Protein AF-A0A813LBB4-F1 (afdb_monomer_lite)

pLDDT: mean 72.66, std 14.61, range [36.47, 88.31]

Secondary structure (DSSP, 8-state):
----PPP--S------HHHHHHHHT--SSHHHHHHHH-TTSTTGGGHHHHHTT-SSHHHHHHHH-EE-TTSSEE---HHHHHHTT---HHHHHHHHHHHHHHHHHHHHHHS--

Organism: Polarella glacialis (NCBI:txid89957)

Sequence (113 aa):
ALASLPPSEGGAARGCQETQAALLSLPSSIEEWLREMDGHGFLAPYHAAIAGNFDSPAQVLDVYLRPGEDGQPSFLDPAFLDEMQVKKLGHRRLFEKWLADRLREAKLKTGAG

Foldseek 3Di:
DPPPQDPPDDDDDPADPLLVLLLVPFDQAPVVNQCLLPVPCPCVVLRCQDVVPDGGVSVVCVRQFDQDPVSRTANPRVCSCVSSVVPDPVSNVSVRVVSVVSSVVSVVVVPPD

Structure (mmCIF, N/CA/C/O backbone):
data_AF-A0A813LBB4-F1
#
_entry.id   AF-A0A813LBB4-F1
#
loop_
_atom_site.group_PDB
_atom_site.id
_atom_site.type_symbol
_atom_site.label_atom_id
_atom_site.label_alt_id
_atom_site.label_comp_id
_atom_site.label_asym_id
_atom_site.label_entity_id
_atom_site.label_seq_id
_atom_site.pdbx_PDB_ins_code
_atom_site.Cartn_x
_atom_site.Cartn_y
_atom_site.Cartn_z
_atom_site.occupancy
_atom_site.B_iso_or_equiv
_atom_site.auth_seq_id
_atom_site.auth_comp_id
_atom_site.auth_asym_id
_atom_site.auth_atom_id
_atom_site.pdbx_PDB_model_num
ATOM 1 N N . ALA A 1 1 ? 10.849 -18.320 -1.263 1.00 36.47 1 ALA A N 1
ATOM 2 C CA . ALA A 1 1 ? 11.220 -18.234 0.159 1.00 36.47 1 ALA A CA 1
ATOM 3 C C . ALA A 1 1 ? 9.945 -17.907 0.906 1.00 36.47 1 ALA A C 1
ATOM 5 O O . ALA A 1 1 ? 9.252 -16.995 0.480 1.00 36.47 1 ALA A O 1
ATOM 6 N N . LEU A 1 2 ? 9.592 -18.733 1.890 1.00 37.66 2 LEU A N 1
ATOM 7 C CA . LEU A 1 2 ? 8.433 -18.536 2.757 1.00 37.66 2 LEU A CA 1
ATOM 8 C C . LEU A 1 2 ? 8.543 -17.148 3.390 1.00 37.66 2 LEU A C 1
ATOM 10 O O . LEU A 1 2 ? 9.519 -16.899 4.096 1.00 37.66 2 LEU A O 1
ATOM 14 N N . ALA A 1 3 ? 7.605 -16.250 3.097 1.00 46.03 3 ALA A N 1
ATOM 15 C CA . ALA A 1 3 ? 7.512 -14.995 3.821 1.00 46.03 3 ALA A CA 1
ATOM 16 C C . ALA A 1 3 ? 7.198 -15.345 5.277 1.00 46.03 3 ALA A C 1
ATOM 18 O O . ALA A 1 3 ? 6.122 -15.856 5.596 1.00 46.03 3 ALA A O 1
ATOM 19 N N . SER A 1 4 ? 8.187 -15.153 6.145 1.00 44.06 4 SER A N 1
ATOM 20 C CA . SER A 1 4 ? 7.988 -15.135 7.586 1.00 44.06 4 SER A CA 1
ATOM 21 C C . SER A 1 4 ? 7.090 -13.946 7.899 1.00 44.06 4 SER A C 1
ATOM 23 O O . SER A 1 4 ? 7.578 -12.850 8.157 1.00 44.06 4 SER A O 1
ATOM 25 N N . LEU A 1 5 ? 5.776 -14.169 7.845 1.00 49.75 5 LEU A N 1
ATOM 26 C CA . LEU A 1 5 ? 4.796 -13.268 8.432 1.00 49.75 5 LEU A CA 1
ATOM 27 C C . LEU A 1 5 ? 5.259 -12.964 9.866 1.00 49.75 5 LEU A C 1
ATOM 29 O O . LEU A 1 5 ? 5.541 -13.909 10.616 1.00 49.75 5 LEU A O 1
ATOM 33 N N . PRO A 1 6 ? 5.394 -11.687 10.260 1.00 46.28 6 PRO A N 1
ATOM 34 C CA . PRO A 1 6 ? 5.743 -11.367 11.632 1.00 46.28 6 PRO A CA 1
ATOM 35 C C . PRO A 1 6 ? 4.676 -11.963 12.563 1.00 46.28 6 PRO A C 1
ATOM 37 O O . PRO A 1 6 ? 3.486 -11.911 12.232 1.00 46.28 6 PRO A O 1
ATOM 40 N N . PRO A 1 7 ? 5.063 -12.536 13.719 1.00 38.38 7 PRO A N 1
ATOM 41 C CA . PRO A 1 7 ? 4.095 -12.964 14.713 1.00 38.38 7 PRO A CA 1
ATOM 42 C C . PRO A 1 7 ? 3.267 -11.741 15.108 1.00 38.38 7 PRO A C 1
ATOM 44 O O . PRO A 1 7 ? 3.802 -10.724 15.549 1.00 38.38 7 PRO A O 1
ATOM 47 N N . SER A 1 8 ? 1.960 -11.828 14.866 1.00 45.34 8 SER A N 1
ATOM 48 C CA . SER A 1 8 ? 0.961 -10.815 15.189 1.00 45.34 8 SER A CA 1
ATOM 49 C C . SER A 1 8 ? 0.821 -10.667 16.706 1.00 45.34 8 SER A C 1
ATOM 51 O O . SER A 1 8 ? -0.176 -11.065 17.296 1.00 45.34 8 SER A O 1
ATOM 53 N N . GLU A 1 9 ? 1.828 -10.108 17.366 1.00 49.72 9 GLU A N 1
ATOM 54 C CA . GLU A 1 9 ? 1.766 -9.743 18.776 1.00 49.72 9 GLU A CA 1
ATOM 55 C C . GLU A 1 9 ? 1.636 -8.227 18.870 1.00 49.72 9 GLU A C 1
ATOM 57 O O . GLU A 1 9 ? 2.624 -7.496 18.877 1.00 49.72 9 GLU A O 1
ATOM 62 N N . GLY A 1 10 ? 0.396 -7.729 18.887 1.00 42.16 10 GLY A N 1
ATOM 63 C CA . GLY A 1 10 ? 0.192 -6.292 19.055 1.00 42.16 10 GLY A CA 1
ATOM 64 C C . GLY A 1 10 ? -1.201 -5.749 18.787 1.00 42.16 10 GLY A C 1
ATOM 65 O O . GLY A 1 10 ? -1.344 -4.830 17.994 1.00 42.16 10 GLY A O 1
ATOM 66 N N . GLY A 1 11 ? -2.202 -6.257 19.508 1.00 39.03 11 GLY A N 1
ATOM 67 C CA . GLY A 1 11 ? -3.287 -5.402 19.998 1.00 39.03 11 GLY A CA 1
ATOM 68 C C . GLY A 1 11 ? -4.397 -5.047 19.012 1.00 39.03 11 GLY A C 1
ATOM 69 O O . GLY A 1 11 ? -4.397 -3.982 18.409 1.00 39.03 11 GLY A O 1
ATOM 70 N N . ALA A 1 12 ? -5.410 -5.913 18.976 1.00 42.88 12 ALA A N 1
ATOM 71 C CA . ALA A 1 12 ? -6.829 -5.569 19.085 1.00 42.88 12 ALA A CA 1
ATOM 72 C C . ALA A 1 12 ? -7.199 -4.081 18.902 1.00 42.88 12 ALA A C 1
ATOM 74 O O . ALA A 1 12 ? -7.634 -3.418 19.841 1.00 42.88 12 ALA A O 1
ATOM 75 N N . ALA A 1 13 ? -7.135 -3.570 17.679 1.00 44.66 13 ALA A N 1
ATOM 76 C CA . ALA A 1 13 ? -7.929 -2.416 17.310 1.00 44.66 13 ALA A CA 1
ATOM 77 C C . ALA A 1 13 ? -9.186 -2.960 16.638 1.00 44.66 13 ALA A C 1
ATOM 79 O O . ALA A 1 13 ? -9.222 -3.190 15.433 1.00 44.66 13 ALA A O 1
ATOM 80 N N . ARG A 1 14 ? -10.243 -3.149 17.436 1.00 46.62 14 ARG A N 1
ATOM 81 C CA . ARG A 1 14 ? -11.640 -3.096 16.971 1.00 46.62 14 ARG A CA 1
ATOM 82 C C . ARG A 1 14 ? -11.897 -1.679 16.435 1.00 46.62 14 ARG A C 1
ATOM 84 O O . ARG A 1 14 ? -12.628 -0.902 17.044 1.00 46.62 14 ARG A O 1
ATOM 91 N N . GLY A 1 15 ? -11.169 -1.312 15.383 1.00 46.12 15 GLY A N 1
ATOM 92 C CA . GLY A 1 15 ? -11.103 0.020 14.821 1.00 46.12 15 GLY A CA 1
ATOM 93 C C . GLY A 1 15 ? -12.470 0.406 14.291 1.00 46.12 15 GLY A C 1
ATOM 94 O O . GLY A 1 15 ? -13.130 -0.392 13.632 1.00 46.12 15 GLY A O 1
ATOM 95 N N . CYS A 1 16 ? -12.876 1.613 14.664 1.00 53.75 16 CYS A N 1
ATOM 96 C CA . CYS A 1 16 ? -14.013 2.407 14.220 1.00 53.75 16 CYS A CA 1
ATOM 97 C C . CYS A 1 16 ? -14.719 1.870 12.961 1.00 53.75 16 CYS A C 1
ATOM 99 O O . CYS A 1 16 ? -14.082 1.626 11.941 1.00 53.75 16 CYS A O 1
ATOM 101 N N . GLN A 1 17 ? -16.049 1.750 13.025 1.00 54.16 17 GLN A N 1
ATOM 102 C CA . GLN A 1 17 ? -16.948 1.261 11.961 1.00 54.16 17 GLN A CA 1
ATOM 103 C C . GLN A 1 17 ? -16.622 1.798 10.546 1.00 54.16 17 GLN A C 1
ATOM 105 O O . GLN A 1 17 ? -16.844 1.108 9.554 1.00 54.16 17 GLN A O 1
ATOM 110 N N . GLU A 1 18 ? -16.031 2.990 10.448 1.00 60.28 18 GLU A N 1
ATOM 111 C CA . GLU A 1 18 ? -15.540 3.615 9.213 1.00 60.28 18 GLU A CA 1
ATOM 112 C C . GLU A 1 18 ? -14.450 2.815 8.485 1.00 60.28 18 GLU A C 1
ATOM 114 O O . GLU A 1 18 ? -14.493 2.697 7.260 1.00 60.28 18 GLU A O 1
ATOM 119 N N . THR A 1 19 ? -13.499 2.226 9.216 1.00 62.88 19 THR A N 1
ATOM 120 C CA . THR A 1 19 ? -12.459 1.378 8.624 1.00 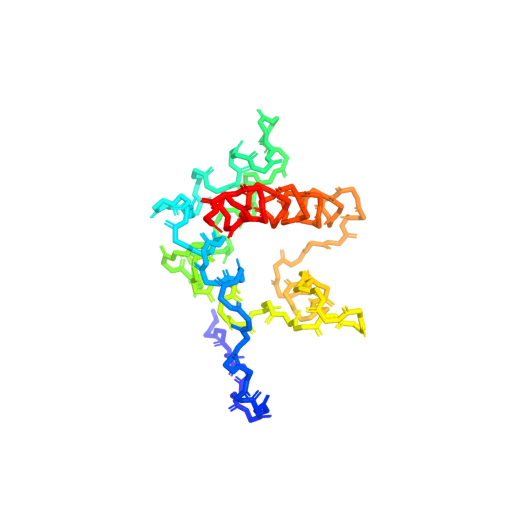62.88 19 THR A CA 1
ATOM 121 C C . THR A 1 19 ? -13.100 0.142 8.010 1.00 62.88 19 THR A C 1
ATOM 123 O O . THR A 1 19 ? -12.816 -0.203 6.870 1.00 62.88 19 THR A O 1
ATOM 126 N N . GLN A 1 20 ? -14.038 -0.480 8.725 1.00 65.50 20 GLN A N 1
ATOM 127 C CA . GLN A 1 20 ? -14.730 -1.674 8.251 1.00 65.50 20 GLN A C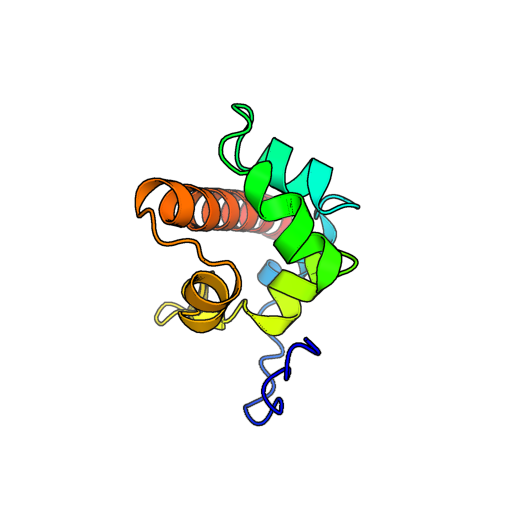A 1
ATOM 128 C C . GLN A 1 20 ? -15.586 -1.382 7.010 1.00 65.50 20 GLN A C 1
ATOM 130 O O . GLN A 1 20 ? -15.566 -2.164 6.066 1.00 65.50 20 GLN A O 1
ATOM 135 N N . ALA A 1 21 ? -16.256 -0.227 6.946 1.00 67.94 21 ALA A N 1
ATOM 136 C CA . ALA A 1 21 ? -16.986 0.207 5.753 1.00 67.94 21 ALA A CA 1
ATOM 137 C C . ALA A 1 21 ? -16.070 0.406 4.530 1.00 67.94 21 ALA A C 1
ATOM 139 O O . ALA A 1 21 ? -16.442 0.026 3.419 1.00 67.94 21 ALA A O 1
ATOM 140 N N . ALA A 1 22 ? -14.863 0.946 4.726 1.00 69.56 22 ALA A N 1
ATOM 141 C CA . ALA A 1 22 ? -13.869 1.047 3.659 1.00 69.56 22 ALA A CA 1
ATOM 142 C C . ALA A 1 22 ? -13.366 -0.339 3.205 1.00 69.56 22 ALA A C 1
ATOM 144 O O . ALA A 1 22 ? -13.215 -0.559 2.005 1.00 69.56 22 ALA A O 1
ATOM 145 N N . LEU A 1 23 ? -13.183 -1.289 4.135 1.00 70.88 23 LEU A N 1
ATOM 146 C CA . LEU A 1 23 ? -12.799 -2.675 3.822 1.00 70.88 23 LEU A CA 1
ATOM 147 C C . LEU A 1 23 ? -13.890 -3.449 3.060 1.00 70.88 23 LEU A C 1
ATOM 149 O O . LEU A 1 23 ? -13.584 -4.336 2.270 1.00 70.88 23 LEU A O 1
ATOM 153 N N . LEU A 1 24 ? -15.164 -3.116 3.272 1.00 71.56 24 LEU A N 1
ATOM 154 C CA . LEU A 1 24 ? -16.289 -3.773 2.597 1.00 71.56 24 LEU A CA 1
ATOM 155 C C . LEU A 1 24 ? -16.441 -3.356 1.127 1.00 71.56 24 LEU A C 1
ATOM 157 O O . LEU A 1 24 ? -17.052 -4.085 0.352 1.00 71.56 24 LEU A O 1
ATOM 161 N N . SER A 1 25 ? -15.897 -2.200 0.738 1.00 77.50 25 SER A N 1
ATOM 162 C CA . SER A 1 25 ? -15.941 -1.693 -0.642 1.00 77.50 25 SER A CA 1
ATOM 163 C C . SER A 1 25 ? -14.654 -1.985 -1.419 1.00 77.50 25 SER A C 1
ATOM 165 O O . SER A 1 25 ? -14.382 -1.325 -2.426 1.00 77.50 25 SER A O 1
ATOM 167 N N . LEU A 1 26 ? -13.841 -2.924 -0.937 1.00 82.19 26 LEU A N 1
ATOM 168 C CA . LEU A 1 26 ? -12.605 -3.291 -1.604 1.00 82.19 26 LEU A CA 1
ATOM 169 C C . LEU A 1 26 ? -12.871 -4.101 -2.871 1.00 82.19 26 LEU A C 1
ATOM 171 O O . LEU A 1 26 ? -13.811 -4.897 -2.912 1.00 82.19 26 LEU A O 1
ATOM 175 N N . PRO A 1 27 ? -12.005 -3.949 -3.879 1.00 84.75 27 PRO A N 1
ATOM 176 C CA . PRO A 1 27 ? -12.022 -4.822 -5.037 1.00 84.75 27 PRO A CA 1
ATOM 177 C C . PRO A 1 27 ? -11.775 -6.276 -4.631 1.00 84.75 27 PRO A C 1
ATOM 179 O O . PRO A 1 27 ? -11.063 -6.571 -3.666 1.00 84.75 27 PRO A O 1
ATOM 182 N N . SER A 1 28 ? -12.342 -7.202 -5.399 1.00 83.69 28 SER A N 1
ATOM 183 C CA . SER A 1 28 ? -12.271 -8.639 -5.108 1.00 83.69 28 SER A CA 1
ATOM 184 C C . SER A 1 28 ? -10.910 -9.266 -5.420 1.00 83.69 28 SER A C 1
ATOM 186 O O . SER A 1 28 ? -10.683 -10.434 -5.115 1.00 83.69 28 SER A O 1
ATOM 188 N N . SER A 1 29 ? -9.996 -8.532 -6.061 1.00 86.81 29 SER A N 1
ATOM 189 C CA . SER A 1 29 ? -8.692 -9.056 -6.480 1.00 86.81 29 SER A CA 1
ATOM 190 C C . SER A 1 29 ? -7.595 -7.997 -6.422 1.00 86.81 29 SER A C 1
ATOM 192 O O . SER A 1 29 ? -7.851 -6.805 -6.594 1.00 86.81 29 SER A O 1
ATOM 194 N N . ILE A 1 30 ? -6.351 -8.447 -6.220 1.00 87.00 30 ILE A N 1
ATOM 195 C CA . ILE A 1 30 ? -5.166 -7.577 -6.155 1.00 87.00 30 ILE A CA 1
ATOM 196 C C . ILE A 1 30 ? -4.953 -6.817 -7.471 1.00 87.00 30 ILE A C 1
ATOM 198 O O . ILE A 1 30 ? -4.587 -5.647 -7.447 1.00 87.00 30 ILE A O 1
ATOM 202 N N . GLU A 1 31 ? -5.204 -7.441 -8.623 1.00 87.31 31 GLU A N 1
ATOM 203 C CA . GLU A 1 31 ? -5.091 -6.769 -9.925 1.00 87.31 31 GLU A CA 1
ATOM 204 C C . GLU A 1 31 ? -6.027 -5.556 -10.026 1.00 87.31 31 GLU A C 1
ATOM 206 O O . GLU A 1 31 ? -5.595 -4.454 -10.367 1.00 87.31 31 GLU A O 1
ATOM 211 N N . GLU A 1 32 ? -7.301 -5.749 -9.682 1.00 88.31 32 GLU A N 1
ATOM 212 C CA . GLU A 1 32 ? -8.310 -4.692 -9.708 1.00 88.31 32 GLU A CA 1
ATOM 213 C C . GLU A 1 32 ? -7.988 -3.598 -8.685 1.00 88.31 32 GLU A C 1
ATOM 215 O O . GLU A 1 32 ? -8.087 -2.415 -8.999 1.00 88.31 32 GLU A O 1
ATOM 220 N N . TRP A 1 33 ? -7.480 -3.984 -7.512 1.00 87.81 33 TRP A N 1
ATOM 221 C CA . TRP A 1 33 ? -6.972 -3.051 -6.509 1.00 87.81 33 TRP A CA 1
ATOM 222 C C . TRP A 1 33 ? -5.863 -2.144 -7.037 1.00 87.81 33 TRP A C 1
ATOM 224 O O . TRP A 1 33 ? -5.952 -0.922 -6.925 1.00 87.81 33 TRP A O 1
ATOM 234 N N . LEU A 1 34 ? -4.836 -2.722 -7.662 1.00 87.50 34 LEU A N 1
ATOM 235 C CA . LEU A 1 34 ? -3.713 -1.955 -8.198 1.00 87.50 34 LEU A CA 1
ATOM 236 C C . LEU A 1 34 ? -4.145 -1.075 -9.370 1.00 87.50 34 LEU A C 1
ATOM 238 O O . LEU A 1 34 ? -3.657 0.045 -9.498 1.00 87.50 34 LEU A O 1
ATOM 242 N N . ARG A 1 35 ? -5.075 -1.555 -10.200 1.00 87.19 35 ARG A N 1
ATOM 243 C CA . ARG A 1 35 ? -5.639 -0.793 -11.319 1.00 87.19 35 ARG A CA 1
ATOM 244 C C . ARG A 1 35 ? -6.490 0.385 -10.849 1.00 87.19 35 ARG A C 1
ATOM 246 O O . ARG A 1 35 ? -6.485 1.432 -11.491 1.00 87.19 35 ARG A O 1
ATOM 253 N N . GLU A 1 36 ? -7.216 0.220 -9.750 1.00 86.56 36 GLU A N 1
ATOM 254 C CA . GLU A 1 36 ? -8.007 1.286 -9.141 1.00 86.56 36 GLU A CA 1
ATOM 255 C C . GLU A 1 36 ? -7.119 2.346 -8.473 1.00 86.56 36 GLU A C 1
ATOM 257 O O . GLU A 1 36 ? -7.379 3.542 -8.597 1.00 86.56 36 GLU A O 1
ATOM 262 N N . MET A 1 37 ? -6.041 1.918 -7.811 1.00 85.94 37 MET A N 1
ATOM 263 C CA . MET A 1 37 ? -5.030 2.815 -7.242 1.00 85.94 37 MET A CA 1
ATOM 264 C C . MET A 1 37 ? -4.257 3.584 -8.309 1.00 85.94 37 MET A C 1
ATOM 266 O O . MET A 1 37 ? -3.957 4.768 -8.145 1.00 85.94 37 MET A O 1
ATOM 270 N N . ASP A 1 38 ? -3.897 2.891 -9.383 1.00 83.62 38 ASP A N 1
ATOM 271 C CA . ASP A 1 38 ? -3.057 3.408 -10.441 1.00 83.62 38 ASP A CA 1
ATOM 272 C C . ASP A 1 38 ? -3.559 2.932 -11.807 1.00 83.62 38 ASP A C 1
ATOM 274 O O . ASP A 1 38 ? -3.165 1.892 -12.337 1.00 83.62 38 ASP A O 1
ATOM 278 N N . GLY A 1 39 ? -4.405 3.758 -12.424 1.00 77.06 39 GLY A N 1
ATOM 279 C CA . GLY A 1 39 ? -4.919 3.506 -13.772 1.00 77.06 39 GLY A CA 1
ATOM 280 C C . GLY A 1 39 ? -3.842 3.513 -14.866 1.00 77.06 39 GLY A C 1
ATOM 281 O O . GLY A 1 39 ? -4.132 3.166 -16.009 1.00 77.06 39 GLY A O 1
ATOM 282 N N . HIS A 1 40 ? -2.607 3.900 -14.532 1.00 79.19 40 HIS A N 1
ATOM 283 C CA . HIS A 1 40 ? -1.466 3.932 -15.443 1.00 79.19 40 HIS A CA 1
ATOM 284 C C . HIS A 1 40 ? -0.646 2.627 -15.462 1.00 79.19 40 HIS A C 1
ATOM 286 O O . HIS A 1 40 ? 0.160 2.443 -16.373 1.00 79.19 40 HIS A O 1
ATOM 292 N N . GLY A 1 41 ? -0.844 1.714 -14.504 1.00 79.56 41 GLY A N 1
ATOM 293 C CA . GLY A 1 41 ? -0.130 0.435 -14.420 1.00 79.56 41 GLY A CA 1
ATOM 294 C C . GLY A 1 41 ? 1.295 0.498 -13.845 1.00 79.56 41 GLY A C 1
ATOM 295 O O . GLY A 1 41 ? 2.016 -0.496 -13.902 1.00 79.56 41 GLY A O 1
ATOM 296 N N . PHE A 1 42 ? 1.722 1.608 -13.241 1.00 80.50 42 PHE A N 1
ATOM 297 C CA . PHE A 1 42 ? 2.962 1.716 -12.462 1.00 80.50 42 PHE A CA 1
ATOM 298 C C . PHE A 1 42 ? 3.009 0.749 -11.278 1.00 80.50 42 PHE A C 1
ATOM 300 O O . PHE A 1 42 ? 4.099 0.357 -10.852 1.00 80.50 42 PHE A O 1
ATOM 307 N N . LEU A 1 43 ? 1.842 0.355 -10.758 1.00 83.00 43 LEU A N 1
ATOM 308 C CA . LEU A 1 43 ? 1.735 -0.611 -9.670 1.00 83.00 43 LEU A CA 1
ATOM 309 C C . LEU A 1 43 ? 1.634 -2.076 -10.135 1.00 83.00 43 LEU A C 1
ATOM 311 O O . LEU A 1 43 ? 1.849 -2.981 -9.331 1.00 83.00 43 LEU A O 1
ATOM 315 N N . ALA A 1 44 ? 1.404 -2.325 -11.428 1.00 83.31 44 ALA A N 1
ATOM 316 C CA . ALA A 1 44 ? 1.337 -3.667 -12.008 1.00 83.31 44 ALA A CA 1
ATOM 317 C C . ALA A 1 44 ? 2.535 -4.586 -11.672 1.00 83.31 44 ALA A C 1
ATOM 319 O O . ALA A 1 44 ? 2.295 -5.753 -11.367 1.00 83.31 44 ALA A O 1
ATOM 320 N N . PRO A 1 45 ? 3.810 -4.133 -11.651 1.00 85.44 45 PRO A N 1
ATOM 321 C CA . PRO A 1 45 ? 4.924 -5.009 -11.271 1.00 85.44 45 PRO A CA 1
ATOM 322 C C . PRO A 1 45 ? 4.864 -5.505 -9.817 1.00 85.44 45 PRO A C 1
ATOM 324 O O . PRO A 1 45 ? 5.447 -6.544 -9.517 1.00 85.44 45 PRO A O 1
ATOM 327 N N . TYR A 1 46 ? 4.151 -4.814 -8.919 1.00 83.88 46 TYR A N 1
ATOM 328 C CA . TYR A 1 46 ? 3.964 -5.271 -7.537 1.00 83.88 46 TYR A CA 1
ATOM 329 C C . TYR A 1 46 ? 2.878 -6.340 -7.412 1.00 83.88 46 TYR A C 1
ATOM 331 O O . TYR A 1 46 ? 2.841 -7.036 -6.402 1.00 83.88 46 TYR A O 1
ATOM 339 N N . HIS A 1 47 ? 2.038 -6.526 -8.439 1.00 86.25 47 HIS A N 1
ATOM 340 C CA . HIS A 1 47 ? 0.970 -7.524 -8.436 1.00 86.25 47 HIS A CA 1
ATOM 341 C C . HIS A 1 47 ? 1.485 -8.916 -8.077 1.00 86.25 47 HIS A C 1
ATOM 343 O O . HIS A 1 47 ? 0.940 -9.545 -7.183 1.00 86.25 47 HIS A O 1
ATOM 349 N N . ALA A 1 48 ? 2.567 -9.375 -8.710 1.00 85.00 48 ALA A N 1
ATOM 350 C CA . ALA A 1 48 ? 3.106 -10.709 -8.455 1.00 85.00 48 ALA A CA 1
ATOM 351 C C . ALA A 1 48 ? 3.636 -10.877 -7.019 1.00 85.00 48 ALA A C 1
ATOM 353 O O . ALA A 1 48 ? 3.488 -11.947 -6.437 1.00 85.00 48 ALA A O 1
ATOM 354 N N . ALA A 1 49 ? 4.231 -9.827 -6.443 1.00 84.31 49 ALA A N 1
ATOM 355 C CA . ALA A 1 49 ? 4.728 -9.853 -5.068 1.00 84.31 49 ALA A CA 1
ATOM 356 C C . ALA A 1 49 ? 3.573 -9.868 -4.056 1.00 84.31 49 ALA A C 1
ATOM 358 O O . ALA A 1 49 ? 3.577 -10.669 -3.126 1.00 84.31 49 ALA A O 1
ATOM 359 N N . ILE A 1 50 ? 2.558 -9.029 -4.279 1.00 83.88 50 ILE A N 1
ATOM 360 C CA . ILE A 1 50 ? 1.396 -8.917 -3.396 1.00 83.88 50 ILE A CA 1
ATOM 361 C C . ILE A 1 50 ? 0.516 -10.169 -3.514 1.00 83.88 50 ILE A C 1
ATOM 363 O O . ILE A 1 50 ? 0.229 -10.798 -2.504 1.00 83.88 50 ILE A O 1
ATOM 367 N N . ALA A 1 51 ? 0.138 -10.577 -4.730 1.00 85.81 51 ALA A N 1
ATOM 368 C CA . ALA A 1 51 ? -0.702 -11.753 -4.977 1.00 85.81 51 ALA A CA 1
ATOM 369 C C . ALA A 1 51 ? -0.008 -13.077 -4.609 1.00 85.81 51 ALA A C 1
ATOM 371 O O . ALA A 1 51 ? -0.669 -14.079 -4.364 1.00 85.81 51 ALA A O 1
ATOM 372 N N . GLY A 1 52 ? 1.329 -13.094 -4.553 1.00 84.19 52 GLY A N 1
ATOM 373 C CA . GLY A 1 52 ? 2.089 -14.238 -4.049 1.00 84.19 52 GLY A CA 1
ATOM 374 C C . GLY A 1 52 ? 2.021 -14.407 -2.529 1.00 84.19 52 GLY A C 1
ATOM 375 O O . GLY A 1 52 ? 2.339 -15.487 -2.036 1.00 84.19 52 GLY A O 1
ATOM 376 N N . ASN A 1 53 ? 1.625 -13.361 -1.796 1.00 81.88 53 ASN A N 1
ATOM 377 C CA . ASN A 1 53 ? 1.580 -13.350 -0.333 1.00 81.88 53 ASN A CA 1
ATOM 378 C C . ASN A 1 53 ? 0.168 -13.135 0.239 1.00 81.88 53 ASN A C 1
ATOM 380 O O . ASN A 1 53 ? -0.071 -13.438 1.405 1.00 81.88 53 ASN A O 1
ATOM 384 N N . PHE A 1 54 ? -0.756 -12.609 -0.568 1.00 84.62 54 PHE A N 1
ATOM 385 C CA . PHE A 1 54 ? -2.120 -12.265 -0.179 1.00 84.62 54 PHE A CA 1
ATOM 386 C C . PHE A 1 54 ? -3.107 -12.647 -1.280 1.00 84.62 54 PHE A C 1
ATOM 388 O O . PHE A 1 54 ? -2.905 -12.303 -2.444 1.00 84.62 54 PHE A O 1
ATOM 395 N N . ASP A 1 55 ? -4.222 -13.266 -0.903 1.00 81.31 55 ASP A N 1
ATOM 396 C CA . ASP A 1 55 ? -5.299 -13.613 -1.833 1.00 81.31 55 ASP A CA 1
ATOM 397 C C . ASP A 1 55 ? -6.231 -12.425 -2.109 1.00 81.31 55 ASP A C 1
ATOM 399 O O . ASP A 1 55 ? -6.946 -12.393 -3.111 1.00 81.31 55 ASP A O 1
ATOM 403 N N . SER A 1 56 ? -6.274 -11.435 -1.213 1.00 82.94 56 SER A N 1
ATOM 404 C CA . SER A 1 56 ? -7.198 -10.302 -1.317 1.00 82.94 56 SER A CA 1
ATOM 405 C C . SER A 1 56 ? -6.647 -9.020 -0.693 1.00 82.94 56 SER A C 1
ATOM 407 O O . SER A 1 56 ? -5.941 -9.071 0.318 1.00 82.94 56 SER A O 1
ATOM 409 N N . PRO A 1 57 ? -7.022 -7.841 -1.225 1.00 84.62 57 PRO A N 1
ATOM 410 C CA . PRO A 1 57 ? -6.564 -6.557 -0.690 1.00 84.62 57 PRO A CA 1
ATOM 411 C C . PRO A 1 57 ? -7.065 -6.320 0.742 1.00 84.62 57 PRO A C 1
ATOM 413 O O . PRO A 1 57 ? -6.405 -5.644 1.526 1.00 84.62 57 PRO A O 1
ATOM 416 N N . ALA A 1 58 ? -8.187 -6.945 1.116 1.00 83.06 58 ALA A N 1
ATOM 417 C CA . ALA A 1 58 ? -8.695 -6.954 2.484 1.00 83.06 58 ALA A CA 1
ATOM 418 C C . ALA A 1 58 ? -7.692 -7.550 3.482 1.00 83.06 58 ALA A C 1
ATOM 420 O O . ALA A 1 58 ? -7.545 -7.002 4.565 1.00 83.06 58 ALA A O 1
ATOM 421 N N . GLN A 1 59 ? -6.964 -8.614 3.117 1.00 80.81 59 GLN A N 1
ATOM 422 C CA . GLN A 1 59 ? -5.943 -9.207 3.989 1.00 80.81 59 GLN A CA 1
ATOM 423 C C . GLN A 1 59 ? -4.722 -8.298 4.131 1.00 80.81 59 GLN A C 1
ATOM 425 O O . GLN A 1 59 ? -4.170 -8.177 5.218 1.00 80.81 59 GLN A O 1
ATOM 430 N N . VAL A 1 60 ? -4.315 -7.629 3.047 1.00 83.06 60 VAL A N 1
ATOM 431 C CA . VAL A 1 60 ? -3.217 -6.650 3.087 1.00 83.06 60 VAL A CA 1
ATOM 432 C C . VAL A 1 60 ? -3.558 -5.537 4.072 1.00 83.06 60 VAL A C 1
ATOM 434 O O . VAL A 1 60 ? -2.764 -5.189 4.942 1.00 83.06 60 VAL A O 1
ATOM 437 N N . LEU A 1 61 ? -4.767 -4.994 3.949 1.00 79.69 61 LEU A N 1
ATOM 438 C CA . LEU A 1 61 ? -5.276 -3.974 4.848 1.00 79.69 61 LEU A CA 1
ATOM 439 C C . LEU A 1 61 ? -5.404 -4.496 6.282 1.00 79.69 61 LEU A C 1
ATOM 441 O O . LEU A 1 61 ? -4.951 -3.835 7.197 1.00 79.69 61 LEU A O 1
ATOM 445 N N . ASP A 1 62 ? -5.949 -5.683 6.506 1.00 77.50 62 ASP A N 1
ATOM 446 C CA . ASP A 1 62 ? -6.074 -6.241 7.858 1.00 77.50 62 ASP A CA 1
ATOM 447 C C . ASP A 1 62 ? -4.712 -6.372 8.572 1.00 77.50 62 ASP A C 1
ATOM 449 O O . ASP A 1 62 ? -4.581 -6.045 9.751 1.00 77.50 62 ASP A O 1
ATOM 453 N N . VAL A 1 63 ? -3.666 -6.756 7.832 1.00 79.69 63 VAL A N 1
ATOM 454 C CA . VAL A 1 63 ? -2.315 -6.958 8.377 1.00 79.69 63 VAL A CA 1
ATOM 455 C C . VAL A 1 63 ? -1.545 -5.646 8.558 1.00 79.69 63 VAL A C 1
ATOM 457 O O . VAL A 1 63 ? -0.860 -5.477 9.574 1.00 79.69 63 VAL A O 1
ATOM 460 N N . TYR A 1 64 ? -1.628 -4.723 7.595 1.00 78.62 64 TYR A N 1
ATOM 461 C CA . TYR A 1 64 ? -0.766 -3.531 7.537 1.00 78.62 64 TYR A CA 1
ATOM 462 C C . TYR A 1 64 ? -1.481 -2.207 7.797 1.00 78.62 64 TYR A C 1
ATOM 464 O O . TYR A 1 64 ? -0.821 -1.186 7.991 1.00 78.62 64 TYR A O 1
ATOM 472 N N . LEU A 1 65 ? -2.811 -2.178 7.809 1.00 78.88 65 LEU A N 1
ATOM 473 C CA . LEU A 1 65 ? -3.537 -0.974 8.173 1.00 78.88 65 LEU A CA 1
ATOM 474 C C . LEU A 1 65 ? -3.401 -0.762 9.675 1.00 78.88 65 LEU A C 1
ATOM 476 O O . LEU A 1 65 ? -3.750 -1.614 10.494 1.00 78.88 65 LEU A O 1
ATOM 480 N N . ARG A 1 66 ? -2.889 0.405 10.045 1.00 76.94 66 ARG A N 1
ATOM 481 C CA . ARG A 1 66 ? -2.755 0.806 11.441 1.00 76.94 66 ARG A CA 1
ATOM 482 C C . ARG A 1 66 ? -3.559 2.075 11.685 1.00 76.94 66 ARG A C 1
ATOM 484 O O . ARG A 1 66 ? -3.643 2.920 10.792 1.00 76.94 66 ARG A O 1
ATOM 491 N N . PRO A 1 67 ? -4.157 2.243 12.874 1.00 69.69 67 PRO A N 1
ATOM 492 C CA . PRO A 1 67 ? -4.670 3.544 13.270 1.00 69.69 67 PRO A CA 1
ATOM 493 C C . PRO A 1 67 ? -3.493 4.527 13.333 1.00 69.69 67 PRO A C 1
ATOM 495 O O . PRO A 1 67 ? -2.507 4.281 14.025 1.00 69.69 67 PRO A O 1
ATOM 498 N N . GLY A 1 68 ? -3.571 5.610 12.563 1.00 66.81 68 GLY A N 1
ATOM 499 C CA . GLY A 1 68 ? -2.628 6.720 12.640 1.00 66.81 68 GLY A CA 1
ATOM 500 C C . GLY A 1 68 ? -2.826 7.541 13.915 1.00 66.81 68 GLY A C 1
ATOM 501 O O . GLY A 1 68 ? -3.805 7.361 14.640 1.00 66.81 68 GLY A O 1
ATOM 502 N N . GLU A 1 69 ? -1.910 8.477 14.171 1.00 67.06 69 GLU A N 1
ATOM 503 C CA . GLU A 1 69 ? -1.910 9.323 15.380 1.00 67.06 69 GLU A CA 1
ATOM 504 C C . GLU A 1 69 ? -3.198 10.150 15.550 1.00 67.06 69 GLU A C 1
ATOM 506 O O . GLU A 1 69 ? -3.617 10.418 16.671 1.00 67.06 69 GLU A O 1
ATOM 511 N N . ASP A 1 70 ? -3.870 10.487 14.445 1.00 66.50 70 ASP A N 1
ATOM 512 C CA . ASP A 1 70 ? -5.144 11.223 14.426 1.00 66.50 70 ASP A CA 1
ATOM 513 C C . ASP A 1 70 ? -6.378 10.303 14.594 1.00 66.50 70 ASP A C 1
ATOM 515 O O . ASP A 1 70 ? -7.519 10.708 14.390 1.00 66.50 70 ASP A O 1
ATOM 519 N N . GLY A 1 71 ? -6.170 9.013 14.882 1.00 65.62 71 GLY A N 1
ATOM 520 C CA . GLY A 1 71 ? -7.226 7.994 14.905 1.00 65.62 71 GLY A CA 1
ATOM 521 C C . GLY A 1 71 ? -7.743 7.594 13.516 1.00 65.62 71 GLY A C 1
ATOM 522 O O . GLY A 1 71 ? -8.594 6.711 13.406 1.00 65.62 71 GLY A O 1
ATOM 523 N N . GLN A 1 72 ? -7.223 8.205 12.448 1.00 67.62 72 GLN A N 1
ATOM 524 C CA . GLN A 1 72 ? -7.530 7.840 11.067 1.00 67.62 72 GLN A CA 1
ATOM 525 C C . GLN A 1 72 ? -6.638 6.682 10.613 1.00 67.62 72 GLN A C 1
ATOM 527 O O . GLN A 1 72 ? -5.428 6.731 10.837 1.00 67.62 72 GLN A O 1
ATOM 532 N N . PRO A 1 73 ? -7.189 5.640 9.972 1.00 69.25 73 PRO A N 1
ATOM 533 C CA . PRO A 1 73 ? -6.379 4.526 9.511 1.00 69.25 73 PRO A CA 1
ATOM 534 C C . PRO A 1 73 ? -5.406 4.991 8.424 1.00 69.25 73 PRO A C 1
ATOM 536 O O . PRO A 1 73 ? -5.764 5.752 7.525 1.00 69.25 73 PRO A O 1
ATOM 539 N N . SER A 1 74 ? -4.159 4.544 8.530 1.00 69.88 74 SER A N 1
ATOM 540 C CA . SER A 1 74 ? -3.070 4.944 7.651 1.00 69.88 74 SER A CA 1
ATOM 541 C C . SER A 1 74 ? -2.267 3.732 7.196 1.00 69.88 74 SER A C 1
ATOM 543 O O . SER A 1 74 ? -1.973 2.825 7.974 1.00 69.88 74 SER A O 1
ATOM 545 N N . PHE A 1 75 ? -1.896 3.735 5.916 1.00 66.94 75 PHE A N 1
ATOM 546 C CA . PHE A 1 75 ? -1.128 2.674 5.253 1.00 66.94 75 PHE A CA 1
ATOM 547 C C . PHE A 1 75 ? 0.392 2.838 5.433 1.00 66.94 75 PHE A C 1
ATOM 549 O O . PHE A 1 75 ? 1.195 2.375 4.626 1.00 66.94 75 PHE A O 1
ATOM 556 N N . LEU A 1 76 ? 0.797 3.546 6.486 1.00 61.56 76 LEU A N 1
ATOM 557 C CA . LEU A 1 76 ? 2.179 3.919 6.766 1.00 61.56 76 LEU A CA 1
ATOM 558 C C . LEU A 1 76 ? 2.943 2.849 7.549 1.00 61.56 76 LEU A C 1
ATOM 560 O O . LEU A 1 76 ? 3.920 3.192 8.210 1.00 61.56 76 LEU A O 1
ATOM 564 N N . ASP A 1 77 ? 2.540 1.579 7.481 1.00 70.19 77 ASP A N 1
ATOM 565 C CA . ASP A 1 77 ? 3.365 0.528 8.059 1.00 70.19 77 ASP A CA 1
ATOM 566 C C . ASP A 1 77 ? 4.629 0.360 7.192 1.00 70.19 77 ASP A C 1
ATOM 568 O O . ASP A 1 77 ? 4.541 -0.006 6.012 1.00 70.19 77 ASP A O 1
ATOM 572 N N . PRO A 1 78 ? 5.821 0.689 7.721 1.00 69.62 78 PRO A N 1
ATOM 573 C CA . PRO A 1 78 ? 7.051 0.625 6.947 1.00 69.62 78 PRO A CA 1
ATOM 574 C C . PRO A 1 78 ? 7.390 -0.809 6.526 1.00 69.62 78 PRO A C 1
ATOM 576 O O . PRO A 1 78 ? 8.104 -0.971 5.536 1.00 69.62 78 PRO A O 1
ATOM 579 N N . ALA A 1 79 ? 6.856 -1.834 7.206 1.00 76.56 79 ALA A N 1
ATOM 580 C CA . ALA A 1 79 ? 7.084 -3.223 6.833 1.00 76.56 79 ALA A CA 1
ATOM 581 C C . ALA A 1 79 ? 6.409 -3.560 5.500 1.00 76.56 79 ALA A C 1
ATOM 583 O O . ALA A 1 79 ? 7.034 -4.208 4.673 1.00 76.56 79 ALA A O 1
ATOM 584 N N . PHE A 1 80 ? 5.198 -3.055 5.227 1.00 80.06 80 PHE A N 1
ATOM 585 C CA . PHE A 1 80 ? 4.546 -3.266 3.927 1.00 80.06 80 PHE A CA 1
ATOM 586 C C . PHE A 1 80 ? 5.400 -2.732 2.773 1.00 80.06 80 PHE A C 1
ATOM 588 O O . PHE A 1 80 ? 5.597 -3.403 1.763 1.00 80.06 80 PHE A O 1
ATOM 595 N N . LEU A 1 81 ? 5.917 -1.510 2.921 1.00 77.19 81 LEU A N 1
ATOM 596 C CA . LEU A 1 81 ? 6.703 -0.860 1.874 1.00 77.19 81 LEU A CA 1
ATOM 597 C C . LEU A 1 81 ? 8.035 -1.574 1.637 1.00 77.19 81 LEU A C 1
ATOM 599 O O . LEU A 1 81 ? 8.472 -1.669 0.489 1.00 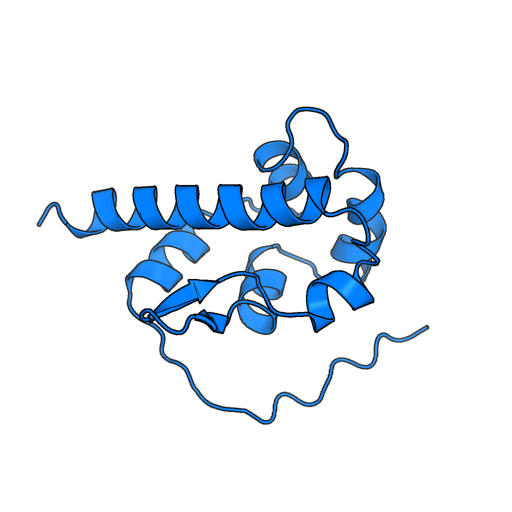77.19 81 LEU A O 1
ATOM 603 N N . ASP A 1 82 ? 8.667 -2.072 2.698 1.00 78.69 82 ASP A N 1
ATOM 604 C CA . ASP A 1 82 ? 9.920 -2.817 2.600 1.00 78.69 82 ASP A CA 1
ATOM 605 C C . ASP A 1 82 ? 9.704 -4.219 2.003 1.00 78.69 82 ASP A C 1
ATOM 607 O O . ASP A 1 82 ? 10.352 -4.575 1.015 1.00 78.69 82 ASP A O 1
ATOM 611 N N . GLU A 1 83 ? 8.710 -4.961 2.499 1.00 77.94 83 GLU A N 1
ATOM 612 C CA . GLU A 1 83 ? 8.340 -6.306 2.029 1.00 77.94 83 GLU A CA 1
ATOM 613 C C . GLU A 1 83 ? 7.916 -6.291 0.556 1.00 77.94 83 GLU A C 1
ATOM 615 O O . GLU A 1 83 ? 8.388 -7.092 -0.251 1.00 77.94 83 GLU A O 1
ATOM 620 N N . MET A 1 84 ? 7.091 -5.315 0.163 1.00 78.44 84 MET A N 1
ATOM 621 C CA . MET A 1 84 ? 6.658 -5.145 -1.228 1.00 78.44 84 MET A CA 1
ATOM 622 C C . MET A 1 84 ? 7.704 -4.442 -2.099 1.00 78.44 84 MET A C 1
ATOM 624 O O . MET A 1 84 ? 7.456 -4.189 -3.277 1.00 78.44 84 MET A O 1
ATOM 628 N N . GLN A 1 85 ? 8.876 -4.099 -1.550 1.00 78.50 85 GLN A N 1
ATOM 629 C CA . GLN A 1 85 ? 9.948 -3.388 -2.253 1.00 78.50 85 GLN A CA 1
ATOM 630 C C . GLN A 1 85 ? 9.470 -2.070 -2.908 1.00 78.50 85 GLN A C 1
ATOM 632 O O . GLN A 1 85 ? 9.977 -1.631 -3.951 1.00 78.50 85 GLN A O 1
ATOM 637 N N . VAL A 1 86 ? 8.499 -1.390 -2.291 1.00 79.56 86 VAL A N 1
ATOM 638 C CA . VAL A 1 86 ? 7.964 -0.090 -2.722 1.00 79.56 86 VAL A CA 1
ATOM 639 C C . VAL A 1 86 ? 8.919 1.019 -2.272 1.00 79.56 86 VAL A C 1
ATOM 641 O O . VAL A 1 86 ? 8.656 1.802 -1.365 1.00 79.56 86 VAL A O 1
ATOM 644 N N . LYS A 1 87 ? 10.072 1.105 -2.942 1.00 77.06 87 LYS A N 1
ATOM 645 C CA . LYS A 1 87 ? 11.130 2.088 -2.632 1.00 77.06 87 LYS A CA 1
ATOM 646 C C . LYS A 1 87 ? 10.850 3.484 -3.194 1.00 77.06 87 LYS A C 1
ATOM 648 O O . LYS A 1 87 ? 11.473 4.463 -2.790 1.00 77.06 87 LYS A O 1
ATOM 653 N N . LYS A 1 88 ? 9.932 3.596 -4.160 1.00 82.50 88 LYS A N 1
ATOM 654 C CA . LYS A 1 88 ? 9.606 4.874 -4.802 1.00 82.50 88 LYS A CA 1
ATOM 655 C C . LYS A 1 88 ? 8.563 5.635 -3.990 1.00 82.50 88 LYS A C 1
ATOM 657 O O . LYS A 1 88 ? 7.419 5.201 -3.883 1.00 82.50 88 LYS A O 1
ATOM 662 N N . LEU A 1 89 ? 8.931 6.838 -3.545 1.00 80.62 89 LEU A N 1
ATOM 663 C CA . LEU A 1 89 ? 8.022 7.780 -2.877 1.00 80.62 89 LEU A CA 1
ATOM 664 C C . LEU A 1 89 ? 6.742 8.042 -3.683 1.00 80.62 89 LEU A C 1
ATOM 666 O O . LEU A 1 89 ? 5.667 8.136 -3.104 1.00 80.62 89 LEU A O 1
ATOM 670 N N . GLY A 1 90 ? 6.840 8.120 -5.015 1.00 83.12 90 GLY A N 1
ATOM 671 C CA . GLY A 1 90 ? 5.672 8.303 -5.881 1.00 83.12 90 GLY A CA 1
ATOM 672 C C . GLY A 1 90 ? 4.643 7.179 -5.742 1.00 83.12 90 GLY A C 1
ATOM 673 O O . GLY A 1 90 ? 3.456 7.461 -5.650 1.00 83.12 90 GLY A O 1
ATOM 674 N N . HIS A 1 91 ? 5.097 5.927 -5.646 1.00 85.19 91 HIS A N 1
ATOM 675 C CA . HIS A 1 91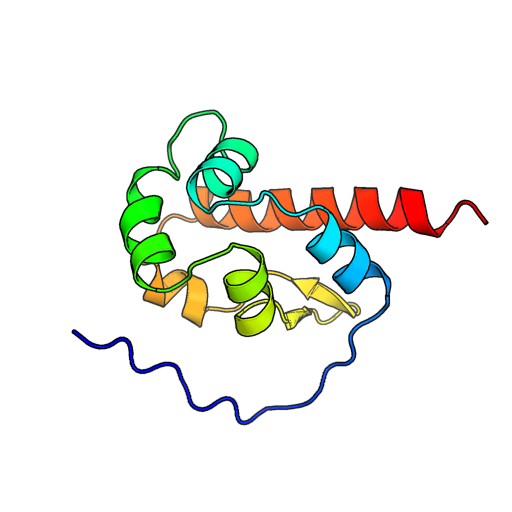 ? 4.210 4.773 -5.499 1.00 85.19 91 HIS A CA 1
ATOM 676 C C . HIS A 1 91 ? 3.577 4.743 -4.110 1.00 85.19 91 HIS A C 1
ATOM 678 O O . HIS A 1 91 ? 2.368 4.584 -4.004 1.00 85.19 91 HIS A O 1
ATOM 684 N N . ARG A 1 92 ? 4.363 4.999 -3.055 1.00 82.31 92 ARG A N 1
ATOM 685 C CA . ARG A 1 92 ? 3.853 5.109 -1.678 1.00 82.31 92 ARG A CA 1
ATOM 686 C C . ARG A 1 92 ? 2.693 6.106 -1.579 1.00 82.31 92 ARG A C 1
ATOM 688 O O . ARG A 1 92 ? 1.648 5.780 -1.027 1.00 82.31 92 ARG A O 1
ATOM 695 N N . ARG A 1 93 ? 2.842 7.280 -2.201 1.00 84.00 93 ARG A N 1
ATOM 696 C CA . ARG A 1 93 ? 1.798 8.315 -2.208 1.00 84.00 93 ARG A CA 1
ATOM 697 C C . ARG A 1 93 ? 0.513 7.869 -2.908 1.00 84.00 93 ARG A C 1
ATOM 699 O O . ARG A 1 93 ? -0.540 8.393 -2.563 1.00 84.00 93 ARG A O 1
ATOM 706 N N . LEU A 1 94 ? 0.574 6.940 -3.868 1.00 85.50 94 LEU A N 1
ATOM 707 C CA . LEU A 1 94 ? -0.628 6.376 -4.497 1.00 85.50 94 LEU A CA 1
ATOM 708 C C . LEU A 1 94 ? -1.414 5.524 -3.497 1.00 85.50 94 LEU A C 1
ATOM 710 O O . LEU A 1 94 ? -2.619 5.723 -3.370 1.00 85.50 94 LEU A O 1
ATOM 714 N N . PHE A 1 95 ? -0.730 4.668 -2.727 1.00 82.75 95 PHE A N 1
ATOM 715 C CA . PHE A 1 95 ? -1.361 3.872 -1.668 1.00 82.75 95 PHE A CA 1
ATOM 716 C C . PHE A 1 95 ? -2.022 4.763 -0.608 1.00 82.75 95 PHE A C 1
ATOM 718 O O . PHE A 1 95 ? -3.193 4.578 -0.280 1.00 82.75 95 PHE A O 1
ATOM 725 N N . GLU A 1 96 ? -1.293 5.771 -0.119 1.00 81.62 96 GLU A N 1
ATOM 726 C CA . GLU A 1 96 ? -1.808 6.722 0.875 1.00 81.62 96 GLU A CA 1
ATOM 727 C C . GLU A 1 96 ? -3.009 7.514 0.342 1.00 81.62 96 GLU A C 1
ATOM 729 O O . GLU A 1 96 ? -4.035 7.623 1.014 1.00 81.62 96 GLU A O 1
ATOM 734 N N . LYS A 1 97 ? -2.901 8.050 -0.882 1.00 85.75 97 LYS A N 1
ATOM 735 C CA . LYS A 1 97 ? -3.966 8.832 -1.520 1.00 85.75 97 LYS A CA 1
ATOM 736 C C . LYS A 1 97 ? -5.226 7.995 -1.710 1.00 85.75 97 LYS A C 1
ATOM 738 O O . LYS A 1 97 ? -6.308 8.484 -1.403 1.00 85.75 97 LYS A O 1
ATOM 743 N N . TRP A 1 98 ? -5.095 6.773 -2.222 1.00 85.50 98 TRP A N 1
ATOM 744 C CA . TRP A 1 98 ? -6.238 5.896 -2.459 1.00 85.50 98 TRP A CA 1
ATOM 745 C C . TRP A 1 98 ? -6.956 5.552 -1.151 1.00 85.50 98 TRP A C 1
ATOM 747 O O . TRP A 1 98 ? -8.179 5.637 -1.088 1.00 85.50 98 TRP A O 1
ATOM 757 N N . LEU A 1 99 ? -6.216 5.259 -0.076 1.00 81.44 99 LEU A N 1
ATOM 758 C CA . LEU A 1 99 ? -6.827 4.958 1.219 1.00 81.44 99 LEU A CA 1
ATOM 759 C C . LEU A 1 99 ? -7.558 6.181 1.781 1.00 81.44 99 LEU A C 1
ATOM 761 O O . LEU A 1 99 ? -8.699 6.068 2.220 1.00 81.44 99 LEU A O 1
ATOM 765 N N . ALA A 1 100 ? -6.920 7.353 1.743 1.00 81.88 100 ALA A N 1
ATOM 766 C CA . ALA A 1 100 ? -7.534 8.596 2.195 1.00 81.88 100 ALA A CA 1
ATOM 767 C C . ALA A 1 100 ? -8.833 8.909 1.429 1.00 81.88 100 ALA A C 1
ATOM 769 O O . ALA A 1 100 ? -9.814 9.346 2.033 1.00 81.88 100 ALA A O 1
ATOM 770 N N . ASP A 1 101 ? -8.857 8.653 0.119 1.00 85.12 101 ASP A N 1
ATOM 771 C CA . ASP A 1 101 ? -10.050 8.814 -0.715 1.00 85.12 101 ASP A CA 1
ATOM 772 C C . ASP A 1 101 ? -11.157 7.831 -0.299 1.00 85.12 101 ASP A C 1
ATOM 774 O O . ASP A 1 101 ? -12.274 8.250 0.004 1.00 85.12 101 ASP A O 1
ATOM 778 N N . ARG A 1 102 ? -10.820 6.546 -0.120 1.00 82.50 102 ARG A N 1
ATOM 779 C CA . ARG A 1 102 ? -11.762 5.512 0.339 1.00 82.50 102 ARG A CA 1
ATOM 780 C C . ARG A 1 102 ? -12.355 5.798 1.713 1.00 82.50 102 ARG A C 1
ATOM 782 O O . ARG A 1 102 ? -13.558 5.636 1.915 1.00 82.50 102 ARG A O 1
ATOM 789 N N . LEU A 1 103 ? -11.545 6.263 2.659 1.00 79.06 103 LEU A N 1
ATOM 790 C CA . LEU A 1 103 ? -12.018 6.645 3.992 1.00 79.06 103 LEU A CA 1
ATOM 791 C C . LEU A 1 103 ? -12.936 7.860 3.940 1.00 79.06 103 LEU A C 1
ATOM 793 O O . LEU A 1 103 ? -13.928 7.922 4.665 1.00 79.06 103 LEU A O 1
ATOM 797 N N . ARG A 1 104 ? -12.637 8.819 3.060 1.00 82.62 104 ARG A N 1
ATOM 798 C CA . ARG A 1 104 ? -13.508 9.967 2.824 1.00 82.62 104 ARG A CA 1
ATOM 799 C C . ARG A 1 104 ? -14.861 9.517 2.277 1.00 82.62 104 ARG A C 1
ATOM 801 O O . ARG A 1 104 ? -15.889 9.969 2.778 1.00 82.62 104 ARG A O 1
ATOM 808 N N . GLU A 1 105 ? -14.877 8.614 1.302 1.00 80.69 105 GLU A N 1
ATOM 809 C CA . GLU A 1 105 ? -16.114 8.042 0.762 1.00 80.69 105 GLU A CA 1
ATOM 810 C C . GLU A 1 105 ? -16.904 7.250 1.814 1.00 80.69 105 GLU A C 1
ATOM 812 O O . GLU A 1 105 ? -18.128 7.376 1.893 1.00 80.69 105 GLU A O 1
ATOM 817 N N . ALA A 1 106 ? -16.220 6.467 2.652 1.00 76.81 106 ALA A N 1
ATOM 818 C CA . ALA A 1 106 ? -16.842 5.736 3.753 1.00 76.81 106 ALA A CA 1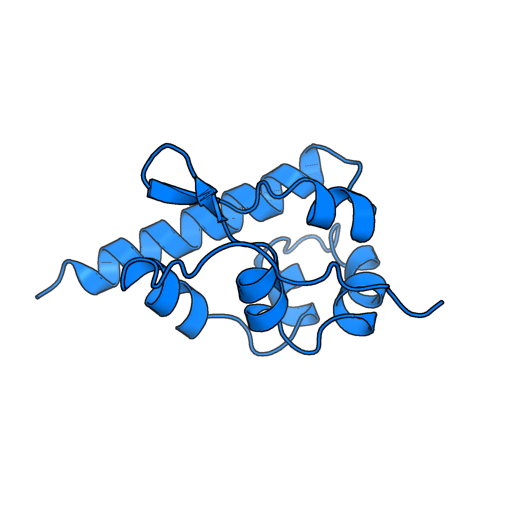
ATOM 819 C C . ALA A 1 106 ? -17.466 6.691 4.789 1.00 76.81 106 ALA A C 1
ATOM 821 O O . ALA A 1 106 ? -18.609 6.483 5.202 1.00 76.81 106 ALA A O 1
ATOM 822 N N . LYS A 1 107 ? -16.778 7.792 5.132 1.00 70.56 107 LYS A N 1
ATOM 823 C CA . LYS A 1 107 ? -17.310 8.864 5.996 1.00 70.56 107 LYS A CA 1
ATOM 824 C C . LYS A 1 107 ? -18.580 9.503 5.434 1.00 70.56 107 LYS A C 1
ATOM 826 O O . LYS A 1 107 ? -19.529 9.742 6.176 1.00 70.56 107 LYS A O 1
ATOM 831 N N . LEU A 1 108 ? -18.622 9.759 4.127 1.00 71.94 108 LEU A N 1
ATOM 832 C CA . LEU A 1 108 ? -19.805 10.310 3.457 1.00 71.94 108 LEU A CA 1
ATOM 833 C C . LEU A 1 108 ? -21.010 9.361 3.526 1.00 71.94 108 LEU A C 1
ATOM 835 O O . LEU A 1 108 ? -22.136 9.819 3.691 1.00 71.94 108 LEU A O 1
ATOM 839 N N . LYS A 1 109 ? -20.777 8.048 3.434 1.00 64.31 109 LYS A N 1
ATOM 840 C CA . LYS A 1 109 ? -21.837 7.031 3.496 1.00 64.31 109 LYS A CA 1
ATOM 841 C C . LYS A 1 109 ? -22.335 6.767 4.921 1.00 64.31 109 LYS A C 1
ATOM 843 O O . LYS A 1 109 ? -23.501 6.434 5.085 1.00 64.31 109 LYS A O 1
ATOM 848 N N . THR A 1 110 ? -21.491 6.938 5.944 1.00 62.03 110 THR A N 1
ATOM 849 C CA . THR A 1 110 ? -21.872 6.684 7.347 1.00 62.03 110 THR A CA 1
ATOM 850 C C . THR A 1 110 ? -22.496 7.887 8.066 1.00 62.03 110 THR A C 1
ATOM 852 O O . THR A 1 110 ? -23.102 7.699 9.115 1.00 62.03 110 THR A O 1
ATOM 855 N N . GLY A 1 111 ? -22.345 9.109 7.539 1.00 52.12 111 GLY A N 1
ATOM 856 C CA . GLY A 1 111 ? -22.899 10.343 8.122 1.00 52.12 111 GLY A CA 1
ATOM 857 C C . GLY A 1 111 ? -24.294 10.738 7.616 1.00 52.12 111 GLY A C 1
ATOM 858 O O . GLY A 1 111 ? -24.798 11.792 7.992 1.00 52.12 111 GLY A O 1
ATOM 859 N N . ALA A 1 112 ? 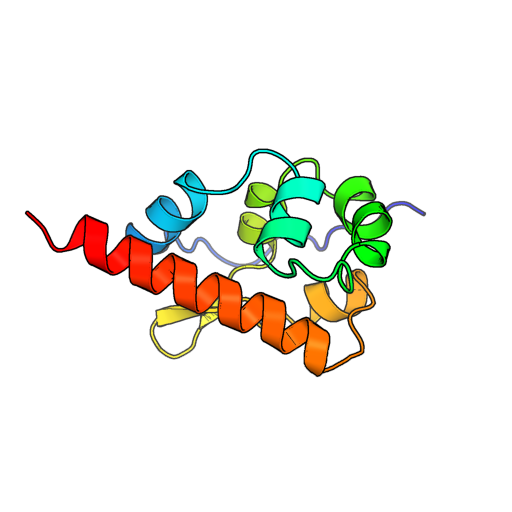-24.904 9.925 6.751 1.00 44.59 112 ALA A N 1
ATOM 860 C CA . ALA A 1 112 ? -26.269 10.105 6.267 1.00 44.59 112 ALA A CA 1
ATOM 861 C C . ALA A 1 112 ? -27.209 9.135 7.004 1.00 44.59 112 ALA A C 1
ATOM 863 O O . ALA A 1 112 ? -27.617 8.113 6.455 1.00 44.59 112 ALA A O 1
ATOM 864 N N . GLY A 1 113 ? -27.499 9.438 8.269 1.00 38.28 113 GLY A N 1
ATOM 865 C CA . GLY A 1 113 ? -28.441 8.705 9.117 1.00 38.28 113 GLY A CA 1
ATOM 866 C C . GLY A 1 113 ? -28.970 9.599 10.218 1.00 38.28 113 GLY A C 1
ATOM 867 O O . GLY A 1 113 ? -28.139 10.013 11.054 1.00 38.28 113 GLY A O 1
#

Radius of gyration: 14.08 Å; chains: 1; bounding box: 40×30×35 Å